Protein AF-A0A7V9D1V4-F1 (afdb_monomer)

Structure (mmCIF, N/CA/C/O backbone):
data_AF-A0A7V9D1V4-F1
#
_entry.id   AF-A0A7V9D1V4-F1
#
loop_
_atom_site.group_PDB
_atom_site.id
_atom_site.type_symbol
_atom_site.label_atom_id
_atom_site.label_alt_id
_atom_site.label_comp_id
_atom_site.label_asym_id
_atom_site.label_entity_id
_atom_site.label_seq_id
_atom_site.pdbx_PDB_ins_code
_atom_site.Cartn_x
_atom_site.Cartn_y
_atom_site.Cartn_z
_atom_site.occupancy
_atom_site.B_iso_or_equiv
_atom_site.auth_seq_id
_atom_site.auth_comp_id
_atom_site.auth_asym_id
_atom_site.auth_atom_id
_atom_site.pdbx_PDB_model_num
ATOM 1 N N . MET A 1 1 ? 1.071 29.187 -7.666 1.00 37.16 1 MET A N 1
ATOM 2 C CA . MET A 1 1 ? 1.779 28.192 -6.833 1.00 37.16 1 MET A CA 1
ATOM 3 C C . MET A 1 1 ? 1.554 26.819 -7.455 1.00 37.16 1 MET A C 1
ATOM 5 O O . MET A 1 1 ? 0.569 26.171 -7.137 1.00 37.16 1 MET A O 1
ATOM 9 N N . SER A 1 2 ? 2.393 26.415 -8.415 1.00 41.50 2 SER A N 1
ATOM 10 C CA . SER A 1 2 ? 2.295 25.084 -9.033 1.00 41.50 2 SER A CA 1
ATOM 11 C C . SER A 1 2 ? 2.956 24.068 -8.118 1.00 41.50 2 SER A C 1
ATOM 13 O O . SER A 1 2 ? 4.183 23.956 -8.091 1.00 41.50 2 SER A O 1
ATOM 15 N N . THR A 1 3 ? 2.160 23.338 -7.347 1.00 47.03 3 THR A N 1
ATOM 16 C CA . THR A 1 3 ? 2.641 22.153 -6.645 1.00 47.03 3 THR A CA 1
ATOM 17 C C . THR A 1 3 ? 2.976 21.104 -7.698 1.00 47.03 3 THR A C 1
ATOM 19 O O . THR A 1 3 ? 2.111 20.441 -8.259 1.00 47.03 3 THR A O 1
ATOM 22 N N . ARG A 1 4 ? 4.271 20.987 -8.012 1.00 46.72 4 ARG A N 1
ATOM 23 C CA . ARG A 1 4 ? 4.834 19.834 -8.716 1.00 46.72 4 ARG A CA 1
ATOM 24 C C . ARG A 1 4 ? 4.321 18.595 -7.986 1.00 46.72 4 ARG A C 1
ATOM 26 O O . ARG A 1 4 ? 4.725 18.364 -6.847 1.00 46.72 4 ARG A O 1
ATOM 33 N N . SER A 1 5 ? 3.418 17.843 -8.610 1.00 45.66 5 SER A N 1
ATOM 34 C CA . SER A 1 5 ? 2.959 16.549 -8.120 1.00 45.66 5 SER A CA 1
ATOM 35 C C . SER A 1 5 ? 4.187 15.660 -7.971 1.00 45.66 5 SER A C 1
ATOM 37 O O . SER A 1 5 ? 4.715 15.119 -8.943 1.00 45.66 5 SER A O 1
ATOM 39 N N . LYS A 1 6 ? 4.719 15.601 -6.749 1.00 53.09 6 LYS A N 1
ATOM 40 C CA . LYS A 1 6 ? 5.781 14.687 -6.358 1.00 53.09 6 LYS A CA 1
ATOM 41 C C . LYS A 1 6 ? 5.219 13.302 -6.668 1.00 53.09 6 LYS A C 1
ATOM 43 O O . LYS A 1 6 ? 4.209 12.912 -6.092 1.00 53.09 6 LYS A O 1
ATOM 48 N N . GLY A 1 7 ? 5.793 12.628 -7.665 1.00 54.41 7 GLY A N 1
ATOM 49 C CA . GLY A 1 7 ? 5.328 11.303 -8.068 1.00 54.41 7 GLY A CA 1
ATOM 50 C C . GLY A 1 7 ? 5.279 10.342 -6.870 1.00 54.41 7 GLY A C 1
ATOM 51 O O . GLY A 1 7 ? 5.902 10.625 -5.843 1.00 54.41 7 GLY A O 1
ATOM 52 N N . PRO A 1 8 ? 4.617 9.182 -7.009 1.00 54.69 8 PRO A N 1
ATOM 53 C CA . PRO A 1 8 ? 4.297 8.233 -5.925 1.00 54.69 8 PRO A CA 1
ATOM 54 C C . PRO A 1 8 ? 5.486 7.785 -5.047 1.00 54.69 8 PRO A C 1
ATOM 56 O O . PRO A 1 8 ? 5.309 7.210 -3.982 1.00 54.69 8 PRO A O 1
ATOM 59 N N . ARG A 1 9 ? 6.717 8.073 -5.480 1.00 58.22 9 ARG A N 1
ATOM 60 C CA . ARG A 1 9 ? 7.988 7.703 -4.848 1.00 58.22 9 ARG A CA 1
ATOM 61 C C . ARG A 1 9 ? 8.579 8.758 -3.904 1.00 58.22 9 ARG A C 1
ATOM 63 O O . ARG A 1 9 ? 9.609 8.499 -3.295 1.00 58.22 9 ARG A O 1
ATOM 70 N N . GLY A 1 10 ? 8.001 9.956 -3.823 1.00 59.22 10 GLY A N 1
ATOM 71 C CA . GLY A 1 10 ? 8.611 11.081 -3.106 1.00 59.22 10 GLY A CA 1
ATOM 72 C C . GLY A 1 10 ? 7.990 11.438 -1.758 1.00 59.22 10 GLY A C 1
ATOM 73 O O . GLY A 1 10 ? 8.271 12.535 -1.274 1.00 59.22 10 GLY A O 1
ATOM 74 N N . PHE A 1 11 ? 7.139 10.578 -1.196 1.00 70.62 11 PHE A N 1
ATOM 75 C CA . PHE A 1 11 ? 6.494 10.806 0.098 1.00 70.62 11 PHE A CA 1
ATOM 76 C C . PHE A 1 11 ? 7.378 10.338 1.253 1.00 70.62 11 PHE A C 1
ATOM 78 O O . PHE A 1 11 ? 7.995 9.276 1.181 1.00 70.62 11 PHE A O 1
ATOM 85 N N . SER A 1 12 ? 7.422 11.141 2.317 1.00 79.19 12 SER A N 1
ATOM 86 C CA . SER A 1 12 ? 8.064 10.769 3.577 1.00 79.19 12 SER A CA 1
ATOM 87 C C . SER A 1 12 ? 7.252 9.690 4.288 1.00 79.19 12 SER A C 1
ATOM 89 O O . SER A 1 12 ? 6.030 9.617 4.140 1.00 79.19 12 SER A O 1
ATOM 91 N N . GLU A 1 13 ? 7.915 8.884 5.113 1.00 80.06 13 GLU A N 1
ATOM 92 C CA . GLU A 1 13 ? 7.272 7.799 5.864 1.00 80.06 13 GLU A CA 1
ATOM 93 C C . GLU A 1 13 ? 6.159 8.297 6.786 1.00 80.06 13 GLU A C 1
ATOM 95 O O . GLU A 1 13 ? 5.135 7.638 6.927 1.00 80.06 13 GLU A O 1
ATOM 100 N N . GLU A 1 14 ? 6.314 9.501 7.338 1.00 82.69 14 GLU A N 1
ATOM 101 C CA . GLU A 1 14 ? 5.280 10.171 8.127 1.00 82.69 14 GLU A CA 1
ATOM 102 C C . GLU A 1 14 ? 4.006 10.428 7.312 1.00 82.69 14 GLU A C 1
ATOM 104 O O . GLU A 1 14 ? 2.902 10.199 7.798 1.00 82.69 14 GLU A O 1
ATOM 109 N N . THR A 1 15 ? 4.136 10.840 6.046 1.00 84.06 15 THR A N 1
ATOM 110 C CA . THR A 1 15 ? 2.982 11.047 5.162 1.00 84.06 15 THR A CA 1
ATOM 111 C C . THR A 1 15 ? 2.304 9.725 4.832 1.00 84.06 15 THR A C 1
ATOM 113 O O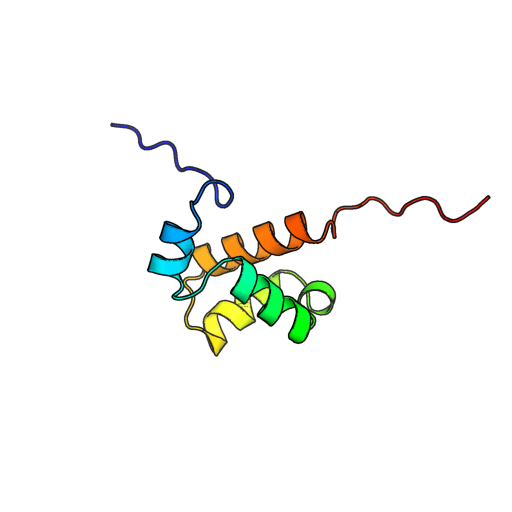 . THR A 1 15 ? 1.078 9.645 4.866 1.00 84.06 15 THR A O 1
ATOM 116 N N . VAL A 1 16 ? 3.088 8.682 4.545 1.00 83.19 16 VAL A N 1
ATOM 117 C CA . VAL A 1 16 ? 2.554 7.342 4.266 1.00 83.19 16 VAL A CA 1
ATOM 118 C C . VAL A 1 16 ? 1.809 6.815 5.488 1.00 83.19 16 VAL A C 1
ATOM 120 O O . VAL A 1 16 ? 0.654 6.416 5.367 1.00 83.19 16 VAL A O 1
ATOM 123 N N . ARG A 1 17 ? 2.411 6.895 6.678 1.00 85.88 17 ARG A N 1
ATOM 124 C CA . ARG A 1 17 ? 1.786 6.468 7.933 1.00 85.88 17 ARG A CA 1
ATOM 125 C C . ARG A 1 17 ? 0.547 7.293 8.264 1.00 85.88 17 ARG A C 1
ATOM 127 O O . ARG A 1 17 ? -0.473 6.728 8.629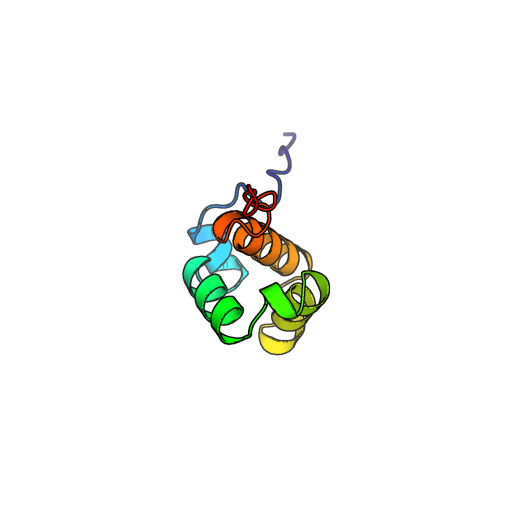 1.00 85.88 17 ARG A O 1
ATOM 134 N N . GLY A 1 18 ? 0.595 8.609 8.079 1.00 84.50 18 GLY A N 1
ATOM 135 C CA . GLY A 1 18 ? -0.545 9.489 8.333 1.00 84.50 18 GLY A CA 1
ATOM 136 C C . GLY A 1 18 ? -1.723 9.271 7.380 1.00 84.50 18 GLY A C 1
ATOM 137 O O . GLY A 1 18 ? -2.853 9.596 7.730 1.00 84.50 18 GLY A O 1
ATOM 138 N N . LYS A 1 19 ? -1.482 8.731 6.178 1.00 84.75 19 LYS A N 1
ATOM 139 C CA . LYS A 1 19 ? -2.528 8.492 5.170 1.00 84.75 19 LYS A CA 1
ATOM 140 C C . LYS A 1 19 ? -3.018 7.053 5.104 1.00 84.75 19 LYS A C 1
ATOM 142 O O . LYS A 1 19 ? -4.191 6.844 4.837 1.00 84.75 19 LYS A O 1
ATOM 147 N N . THR A 1 20 ? -2.135 6.090 5.335 1.00 83.94 20 THR A N 1
ATOM 148 C CA . THR A 1 20 ? -2.436 4.651 5.242 1.00 83.94 20 THR A CA 1
ATOM 149 C C . THR A 1 20 ? -2.532 3.977 6.612 1.00 83.94 20 THR A C 1
ATOM 151 O O . THR A 1 20 ? -2.835 2.796 6.698 1.00 83.94 20 THR A O 1
ATOM 154 N N . GLY A 1 21 ? -2.222 4.695 7.695 1.00 85.94 21 GLY A N 1
ATOM 155 C CA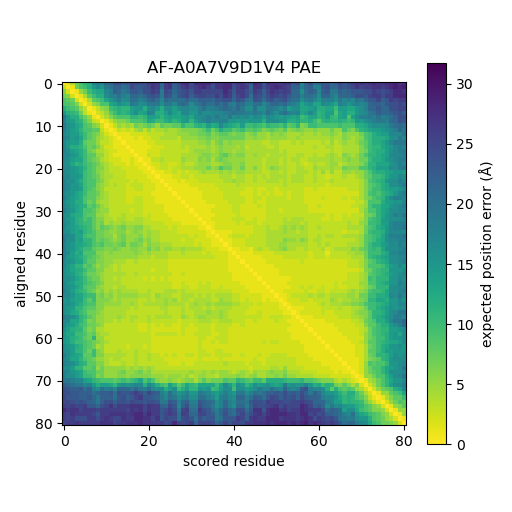 . GLY A 1 21 ? -2.184 4.164 9.059 1.00 85.94 21 GLY A CA 1
ATOM 156 C C . GLY A 1 21 ? -0.930 3.349 9.392 1.00 85.94 21 GLY A C 1
ATOM 157 O O . GLY A 1 21 ? -0.679 3.092 10.566 1.00 85.94 21 GLY A O 1
ATOM 158 N N . LYS A 1 22 ? -0.120 2.969 8.395 1.00 87.88 22 LYS A N 1
ATOM 159 C CA . LYS A 1 22 ? 1.054 2.099 8.564 1.00 87.88 22 LYS A CA 1
ATOM 160 C C . LYS A 1 22 ? 2.294 2.640 7.872 1.00 87.88 22 LYS A C 1
ATOM 162 O O . LYS A 1 22 ? 2.222 3.349 6.868 1.00 87.88 22 LYS A O 1
ATOM 167 N N . SER A 1 23 ? 3.455 2.301 8.424 1.00 87.56 23 SER A N 1
ATOM 168 C CA . SER A 1 23 ? 4.734 2.604 7.777 1.00 87.56 23 SER A CA 1
ATOM 169 C C . SER A 1 23 ? 4.925 1.780 6.507 1.00 87.56 23 SER A C 1
ATOM 171 O O . SER A 1 23 ? 4.373 0.693 6.362 1.00 87.56 23 SER A O 1
ATOM 173 N N . SER A 1 24 ? 5.765 2.270 5.593 1.00 83.75 24 SER A N 1
ATOM 174 C CA . SER A 1 24 ? 6.108 1.500 4.393 1.00 83.75 24 SER A CA 1
ATOM 175 C C . SER A 1 24 ? 6.731 0.142 4.727 1.00 83.75 24 SER A C 1
ATOM 177 O O . SER A 1 24 ? 6.418 -0.829 4.060 1.00 83.75 24 SER A O 1
ATOM 179 N N . GLU A 1 25 ? 7.558 0.051 5.771 1.00 86.88 25 GLU A N 1
ATOM 180 C CA . GLU A 1 25 ? 8.150 -1.221 6.211 1.00 86.88 25 GLU A CA 1
ATOM 181 C C . GLU A 1 25 ? 7.105 -2.231 6.701 1.00 86.88 25 GLU A C 1
ATOM 183 O O . GLU A 1 25 ? 7.177 -3.404 6.345 1.00 86.88 25 GLU A O 1
ATOM 188 N N . GLU A 1 26 ? 6.097 -1.781 7.456 1.00 90.31 26 GLU A N 1
ATOM 189 C CA . GLU A 1 26 ? 4.979 -2.640 7.864 1.00 90.31 26 GLU A CA 1
ATOM 190 C C . GLU A 1 26 ? 4.197 -3.136 6.653 1.00 90.31 26 GLU A C 1
ATOM 192 O O . GLU A 1 26 ? 3.853 -4.314 6.579 1.00 90.31 26 GLU A O 1
ATOM 197 N N . TRP A 1 27 ? 3.949 -2.252 5.682 1.00 91.06 27 TRP A N 1
ATOM 198 C CA . TRP A 1 27 ? 3.332 -2.656 4.427 1.00 91.06 27 TRP A CA 1
ATOM 199 C C . TRP A 1 27 ? 4.163 -3.711 3.720 1.00 91.06 27 TRP A C 1
ATOM 201 O O . TRP A 1 27 ? 3.616 -4.709 3.275 1.00 91.06 27 TRP A O 1
ATOM 211 N N . TYR A 1 28 ? 5.478 -3.537 3.649 1.00 89.06 28 TYR A N 1
ATOM 212 C CA . TYR A 1 28 ? 6.339 -4.515 2.999 1.00 89.06 28 TYR A CA 1
ATOM 213 C C . TYR A 1 28 ? 6.305 -5.863 3.699 1.00 89.06 28 TYR A C 1
ATOM 215 O O . TYR A 1 28 ? 6.210 -6.868 3.011 1.00 89.06 28 TYR A O 1
ATOM 223 N N . ALA A 1 29 ? 6.325 -5.894 5.032 1.00 90.25 29 ALA A N 1
ATOM 224 C CA . ALA A 1 29 ? 6.209 -7.134 5.792 1.00 90.25 29 ALA A CA 1
ATOM 225 C C . ALA A 1 29 ? 4.863 -7.839 5.547 1.00 90.25 29 ALA A C 1
ATOM 227 O O . ALA A 1 29 ? 4.833 -9.054 5.369 1.00 90.25 29 ALA A O 1
ATOM 228 N N . LEU A 1 30 ? 3.760 -7.085 5.479 1.00 90.81 30 LEU A N 1
ATOM 229 C CA . LEU A 1 30 ? 2.433 -7.625 5.158 1.00 90.81 30 LEU A CA 1
ATOM 230 C C . LEU A 1 30 ? 2.369 -8.178 3.732 1.00 90.81 30 LEU A C 1
ATOM 232 O O . LEU A 1 30 ? 1.853 -9.268 3.511 1.00 90.81 30 LEU A O 1
ATOM 236 N N . LEU A 1 31 ? 2.906 -7.429 2.770 1.00 89.50 31 LEU A N 1
ATOM 237 C CA . LEU A 1 31 ? 2.936 -7.820 1.364 1.00 89.50 31 LEU A CA 1
ATOM 238 C C . LEU A 1 31 ? 3.830 -9.041 1.129 1.00 89.50 31 LEU A C 1
ATOM 240 O O . LEU A 1 31 ? 3.481 -9.902 0.331 1.00 89.50 31 LEU A O 1
ATOM 244 N N . ASP A 1 32 ? 4.945 -9.139 1.846 1.00 88.31 32 ASP A N 1
ATOM 245 C CA . ASP A 1 32 ? 5.833 -10.300 1.819 1.00 88.31 32 ASP A CA 1
ATOM 246 C C . ASP A 1 32 ? 5.156 -11.550 2.384 1.00 88.31 32 ASP A C 1
ATOM 248 O O . ASP A 1 32 ? 5.151 -12.592 1.742 1.00 88.31 32 ASP A O 1
ATOM 252 N N . ALA A 1 33 ? 4.499 -11.424 3.541 1.00 90.06 33 ALA A N 1
ATOM 253 C CA . ALA A 1 33 ? 3.765 -12.525 4.163 1.00 90.06 33 ALA A CA 1
ATOM 254 C C . ALA A 1 33 ? 2.563 -13.000 3.326 1.00 90.06 33 ALA A C 1
ATOM 256 O O . ALA A 1 33 ? 2.134 -14.145 3.454 1.00 90.06 33 ALA A O 1
ATOM 257 N N . TRP A 1 34 ? 2.007 -12.121 2.491 1.00 89.00 34 TRP A N 1
ATOM 258 C CA . TRP A 1 34 ? 0.881 -12.416 1.603 1.00 89.00 34 TRP A CA 1
ATOM 259 C C . TRP A 1 34 ? 1.302 -12.913 0.209 1.00 89.00 34 TRP A C 1
ATOM 261 O O . TRP A 1 34 ? 0.452 -13.241 -0.622 1.00 89.00 34 TRP A O 1
ATOM 271 N N . ASP A 1 35 ? 2.604 -12.973 -0.057 1.00 88.56 35 ASP A N 1
ATOM 272 C CA . ASP A 1 35 ? 3.154 -13.310 -1.367 1.00 88.56 35 ASP A CA 1
ATOM 273 C C . ASP A 1 35 ? 2.681 -12.368 -2.497 1.00 88.56 35 ASP A C 1
ATOM 275 O O . ASP A 1 35 ? 2.363 -12.745 -3.627 1.00 88.56 35 ASP A O 1
ATOM 279 N N . ALA A 1 36 ? 2.647 -11.068 -2.185 1.00 88.31 36 ALA A N 1
ATOM 280 C CA . ALA A 1 36 ? 2.413 -9.991 -3.143 1.00 88.31 36 AL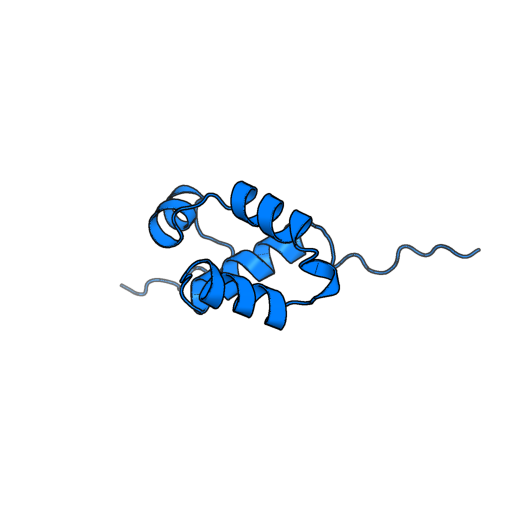A A CA 1
ATOM 281 C C 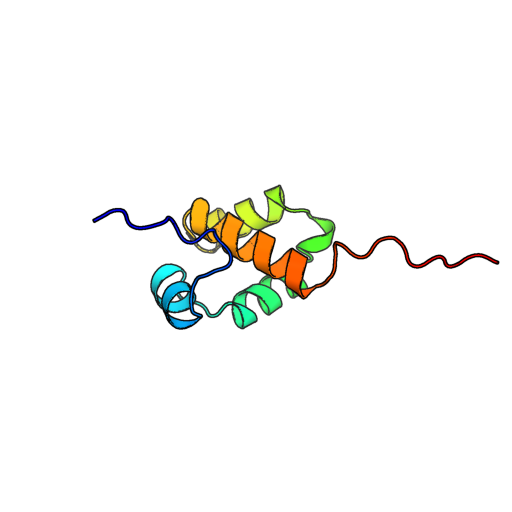. ALA A 1 36 ? 3.207 -10.096 -4.466 1.00 88.31 36 ALA A C 1
ATOM 283 O O . ALA A 1 36 ? 2.615 -9.785 -5.508 1.00 88.31 36 ALA A O 1
ATOM 284 N N . PRO A 1 37 ? 4.505 -10.482 -4.492 1.00 82.38 37 PRO A N 1
ATOM 285 C CA . PRO A 1 37 ? 5.242 -10.620 -5.748 1.00 82.38 37 PRO A CA 1
ATOM 286 C C . PRO A 1 37 ? 4.659 -11.705 -6.656 1.00 82.38 37 PRO A C 1
ATOM 288 O O . PRO A 1 37 ? 4.547 -11.471 -7.858 1.00 82.38 37 PRO A O 1
ATOM 291 N N . GLU A 1 38 ? 4.229 -12.845 -6.109 1.00 85.75 38 GLU A N 1
ATOM 292 C CA . GLU A 1 38 ? 3.607 -13.917 -6.893 1.00 85.75 38 GLU A CA 1
ATOM 293 C C . GLU A 1 38 ? 2.198 -13.556 -7.374 1.00 85.75 38 GLU A C 1
ATOM 295 O O . GLU A 1 38 ? 1.792 -13.927 -8.477 1.00 85.75 38 GLU A O 1
ATOM 300 N N . LYS A 1 39 ? 1.431 -12.807 -6.571 1.00 87.19 39 LYS A N 1
ATOM 301 C CA . LYS A 1 39 ? 0.084 -12.344 -6.955 1.00 87.19 39 LYS A CA 1
ATOM 302 C C . LYS A 1 39 ? 0.122 -11.245 -8.023 1.00 87.19 39 LYS A C 1
ATOM 304 O O . LYS A 1 39 ? -0.818 -11.115 -8.813 1.00 87.19 39 LYS A O 1
ATOM 309 N N . GLY A 1 40 ? 1.184 -10.444 -8.031 1.00 85.00 40 GLY A N 1
ATOM 310 C CA . GLY A 1 40 ? 1.407 -9.349 -8.966 1.00 85.00 40 GLY A CA 1
ATOM 311 C C . GLY A 1 40 ? 0.740 -8.026 -8.574 1.00 85.00 40 GLY A C 1
ATOM 312 O O . GLY A 1 40 ? -0.118 -7.935 -7.693 1.00 85.00 40 GLY A O 1
ATOM 313 N N . HIS A 1 41 ? 1.131 -6.967 -9.285 1.00 86.31 41 HIS A N 1
ATOM 314 C CA . HIS A 1 41 ? 0.797 -5.574 -8.973 1.00 86.31 41 HIS A CA 1
ATOM 315 C C . HIS A 1 41 ? -0.703 -5.313 -8.732 1.00 86.31 41 HIS A C 1
ATOM 317 O O . HIS A 1 41 ? -1.091 -4.697 -7.738 1.00 86.31 41 HIS A O 1
ATOM 323 N N . THR A 1 42 ? -1.576 -5.784 -9.630 1.00 88.88 42 THR A N 1
ATOM 324 C CA . THR A 1 42 ? -3.025 -5.526 -9.550 1.00 88.88 42 THR A CA 1
ATOM 325 C C . THR A 1 42 ? -3.670 -6.190 -8.336 1.00 88.88 42 THR A C 1
ATOM 327 O O . THR A 1 42 ? -4.564 -5.606 -7.721 1.00 88.88 42 THR A O 1
ATOM 330 N N . ALA A 1 43 ? -3.229 -7.401 -7.992 1.00 91.00 43 ALA A N 1
ATOM 331 C CA . ALA A 1 43 ? -3.745 -8.133 -6.846 1.00 91.00 43 ALA A CA 1
ATOM 332 C C . ALA A 1 43 ? -3.300 -7.469 -5.539 1.00 91.00 43 ALA A C 1
ATOM 334 O O . ALA A 1 43 ? -4.129 -7.263 -4.659 1.00 91.00 43 ALA A O 1
ATOM 335 N N . THR A 1 44 ? -2.045 -7.028 -5.464 1.00 91.31 44 THR A N 1
ATOM 336 C CA . THR A 1 44 ? -1.510 -6.278 -4.322 1.00 91.31 44 THR A CA 1
ATOM 337 C C . THR A 1 44 ? -2.249 -4.963 -4.090 1.00 91.31 44 THR A C 1
ATOM 339 O O . THR A 1 44 ? -2.723 -4.703 -2.985 1.00 91.31 44 THR A O 1
ATOM 342 N N . ALA A 1 45 ? -2.467 -4.166 -5.140 1.00 90.94 45 ALA A N 1
ATOM 343 C CA . ALA A 1 45 ? -3.259 -2.943 -5.025 1.00 90.94 45 ALA A CA 1
ATOM 344 C C . ALA A 1 45 ? -4.727 -3.222 -4.643 1.00 90.94 45 ALA A C 1
ATOM 346 O O . ALA A 1 45 ? -5.359 -2.402 -3.978 1.00 90.94 45 ALA A 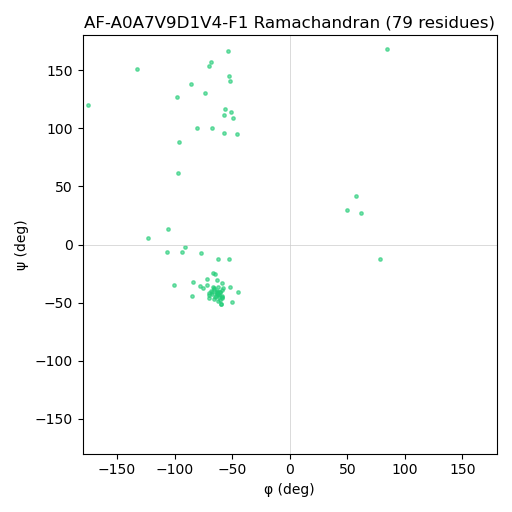O 1
ATOM 347 N N . LYS A 1 46 ? -5.285 -4.374 -5.051 1.00 91.75 46 LYS A N 1
ATOM 348 C CA . LYS A 1 46 ? -6.622 -4.812 -4.629 1.00 91.75 46 LYS A CA 1
ATOM 349 C C . LYS A 1 46 ? -6.657 -5.204 -3.154 1.00 91.75 46 LYS A C 1
ATOM 351 O O . LYS A 1 46 ? -7.566 -4.777 -2.460 1.00 91.75 46 LYS A O 1
ATOM 356 N N . TYR A 1 47 ? -5.685 -5.973 -2.688 1.00 91.75 47 TYR A N 1
ATOM 357 C CA . TYR A 1 47 ? -5.587 -6.384 -1.293 1.00 91.75 47 TYR A CA 1
ATOM 358 C C . TYR A 1 47 ? -5.498 -5.170 -0.361 1.00 91.75 47 TYR A C 1
ATOM 360 O O . TYR A 1 47 ? -6.256 -5.068 0.594 1.00 91.75 47 TYR A O 1
ATOM 368 N N . LEU A 1 48 ? -4.675 -4.176 -0.710 1.00 90.50 48 LEU A N 1
ATOM 369 C CA . LEU A 1 48 ? -4.537 -2.950 0.081 1.00 90.50 48 LEU A CA 1
ATOM 370 C C . LEU A 1 48 ? -5.839 -2.136 0.182 1.00 90.50 48 LEU A C 1
ATOM 372 O O . LEU A 1 48 ? -6.107 -1.563 1.234 1.00 90.50 48 LEU A O 1
ATOM 376 N N . ARG A 1 49 ? -6.664 -2.085 -0.871 1.00 91.69 49 ARG A N 1
ATOM 377 C CA . ARG A 1 49 ? -7.963 -1.390 -0.788 1.00 91.69 49 ARG A CA 1
ATOM 378 C C . ARG A 1 49 ? -9.034 -2.200 -0.060 1.00 91.69 49 ARG A C 1
ATOM 380 O O . ARG A 1 49 ? -9.883 -1.612 0.582 1.00 91.69 49 ARG A O 1
ATOM 387 N N . ASP A 1 50 ? -9.033 -3.520 -0.220 1.00 91.81 50 ASP A N 1
ATOM 388 C CA . ASP A 1 50 ? -10.134 -4.382 0.226 1.00 91.81 50 ASP A CA 1
ATOM 389 C C . ASP A 1 50 ? -9.961 -4.757 1.700 1.00 91.81 50 ASP A C 1
ATOM 391 O O . ASP A 1 50 ? -10.893 -4.638 2.485 1.00 91.81 50 ASP A O 1
ATOM 395 N N . GLU A 1 51 ? -8.736 -5.120 2.086 1.00 90.69 51 GLU A N 1
ATOM 396 C CA . GLU A 1 51 ? -8.394 -5.528 3.452 1.00 90.69 51 GLU A CA 1
ATOM 397 C C . GLU A 1 51 ? -8.095 -4.326 4.358 1.00 90.69 51 GLU A C 1
ATOM 399 O O . GLU A 1 51 ? -8.335 -4.352 5.563 1.00 90.69 51 GLU A O 1
ATOM 404 N N . HIS A 1 52 ? -7.543 -3.253 3.787 1.00 86.69 52 HIS A N 1
ATOM 405 C CA . HIS A 1 52 ? -7.005 -2.144 4.570 1.00 86.69 52 HIS A CA 1
ATOM 406 C C . HIS A 1 52 ? -7.609 -0.774 4.245 1.00 86.69 52 HIS A C 1
ATOM 408 O O . HIS A 1 52 ? -7.130 0.223 4.785 1.00 86.69 52 HIS A O 1
ATOM 414 N N . ASP A 1 53 ? -8.629 -0.714 3.380 1.00 86.88 53 ASP A N 1
ATOM 415 C CA . ASP A 1 53 ? -9.305 0.526 2.955 1.00 86.88 53 ASP A CA 1
ATOM 416 C C . ASP A 1 53 ? -8.322 1.622 2.494 1.00 86.88 53 ASP A C 1
ATOM 418 O O . ASP A 1 53 ? -8.540 2.825 2.635 1.00 86.88 53 ASP A O 1
ATOM 422 N N . VAL A 1 54 ? -7.172 1.208 1.952 1.00 87.94 54 VAL A N 1
ATOM 423 C CA . VAL A 1 54 ? -6.172 2.143 1.448 1.00 87.94 54 VAL A CA 1
ATOM 424 C C . VAL A 1 54 ? -6.683 2.730 0.142 1.00 87.94 54 VAL A C 1
ATOM 426 O O . VAL A 1 54 ? -7.055 2.006 -0.785 1.00 87.94 54 VAL A O 1
ATOM 429 N N . ASP A 1 55 ? -6.638 4.058 0.043 1.00 88.00 55 ASP A N 1
ATOM 430 C CA . ASP A 1 55 ? -7.011 4.763 -1.178 1.00 88.00 55 ASP A CA 1
ATOM 431 C C . ASP A 1 55 ? -6.260 4.206 -2.398 1.00 88.00 55 ASP A C 1
ATOM 433 O O . ASP A 1 55 ? -5.064 3.904 -2.340 1.00 88.00 55 ASP A O 1
ATOM 437 N N . SER A 1 56 ? -6.962 4.111 -3.529 1.00 84.94 56 SER A N 1
ATOM 438 C CA . SER A 1 56 ? -6.459 3.483 -4.757 1.00 84.94 56 SER A CA 1
ATOM 439 C C . SER A 1 56 ? -5.099 4.034 -5.201 1.00 84.94 56 SER A C 1
ATOM 441 O O . SER A 1 56 ? -4.246 3.286 -5.682 1.00 84.94 56 SER A O 1
ATOM 443 N N . TRP A 1 57 ? -4.865 5.334 -5.014 1.00 85.44 57 TRP A N 1
ATOM 444 C CA . TRP A 1 57 ? -3.605 5.973 -5.374 1.00 85.44 57 TRP A CA 1
ATOM 445 C C . TRP A 1 57 ? -2.474 5.657 -4.378 1.00 85.44 57 TRP A C 1
ATOM 447 O O . TRP A 1 57 ? -1.325 5.430 -4.781 1.00 85.44 57 TRP A O 1
ATOM 457 N N . TRP A 1 58 ? -2.784 5.572 -3.080 1.00 87.56 58 TRP A N 1
ATOM 458 C CA . TRP A 1 58 ? -1.827 5.129 -2.059 1.00 87.56 58 TRP A CA 1
ATOM 459 C C . TRP A 1 58 ? -1.482 3.647 -2.213 1.00 87.56 58 TRP A C 1
ATOM 461 O O . TRP A 1 58 ? -0.307 3.293 -2.126 1.00 87.56 58 TRP A O 1
ATOM 471 N N . ALA A 1 59 ? -2.460 2.800 -2.535 1.00 90.00 59 ALA A N 1
ATOM 472 C CA . ALA A 1 59 ? -2.262 1.375 -2.776 1.00 90.00 59 ALA A CA 1
ATOM 473 C C . ALA A 1 59 ? -1.272 1.130 -3.928 1.00 90.00 59 ALA A C 1
ATOM 475 O O . ALA A 1 59 ? -0.313 0.369 -3.781 1.00 90.00 59 ALA A O 1
ATOM 476 N N . GLN A 1 60 ? -1.431 1.840 -5.050 1.00 88.69 60 GLN A N 1
ATOM 477 C CA . GLN A 1 60 ? -0.469 1.800 -6.157 1.00 88.69 60 GLN A CA 1
ATOM 478 C C . GLN A 1 60 ? 0.916 2.301 -5.735 1.00 88.69 60 GLN A C 1
ATOM 480 O O . GLN A 1 60 ? 1.922 1.684 -6.077 1.00 88.69 60 GLN A O 1
ATOM 485 N N . SER A 1 61 ? 0.981 3.395 -4.971 1.00 87.44 61 SER A N 1
ATOM 486 C CA . SER A 1 61 ? 2.250 3.968 -4.505 1.00 87.44 61 SER A CA 1
ATOM 487 C C . SER A 1 61 ? 3.030 2.998 -3.614 1.00 87.44 61 SER A C 1
ATOM 489 O O . SER A 1 61 ? 4.228 2.807 -3.824 1.00 87.44 61 SER A O 1
ATOM 491 N N . VAL A 1 62 ? 2.352 2.352 -2.661 1.00 87.69 62 VAL A N 1
ATOM 492 C CA . VAL A 1 62 ? 2.933 1.333 -1.774 1.00 87.69 62 VAL A CA 1
ATOM 493 C C . VAL A 1 62 ? 3.392 0.117 -2.579 1.00 87.69 62 VAL A C 1
ATOM 495 O O . VAL A 1 62 ? 4.522 -0.327 -2.395 1.00 87.69 62 VAL A O 1
ATOM 498 N N . THR A 1 63 ? 2.572 -0.355 -3.525 1.00 89.38 63 THR A N 1
ATOM 499 C CA . THR A 1 63 ? 2.909 -1.489 -4.404 1.00 89.38 63 THR A CA 1
ATOM 500 C C . THR A 1 63 ? 4.168 -1.202 -5.226 1.00 89.38 63 THR A C 1
ATOM 502 O O . THR A 1 63 ? 5.131 -1.959 -5.164 1.00 89.38 63 THR A O 1
ATOM 505 N N . VAL A 1 64 ? 4.229 -0.056 -5.915 1.00 85.69 64 VAL A N 1
ATOM 5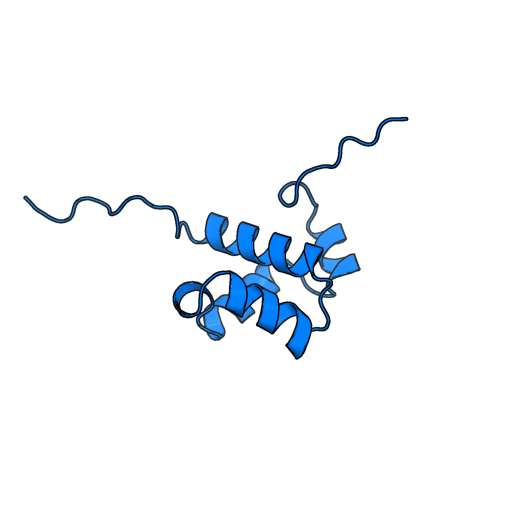06 C CA . VAL A 1 64 ? 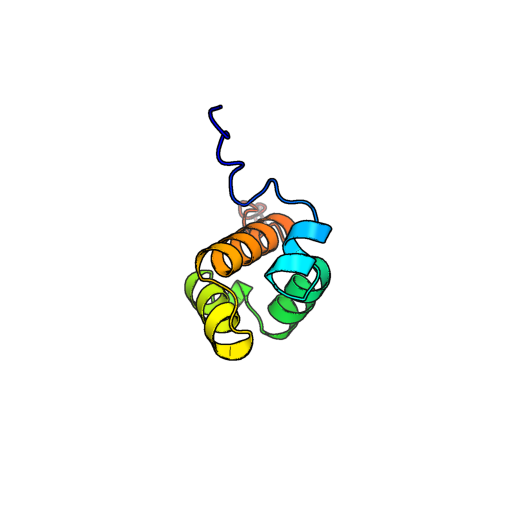5.402 0.335 -6.719 1.00 85.69 64 VAL A CA 1
ATOM 507 C C . VAL A 1 64 ? 6.658 0.461 -5.855 1.00 85.69 64 VAL A C 1
ATOM 509 O O . VAL A 1 64 ? 7.747 0.072 -6.281 1.00 85.69 64 VAL A O 1
ATOM 512 N N . ARG A 1 65 ? 6.538 1.031 -4.649 1.00 84.81 65 ARG A N 1
ATOM 513 C CA . ARG A 1 65 ? 7.676 1.187 -3.733 1.00 84.81 65 ARG A CA 1
ATOM 514 C C . ARG A 1 65 ? 8.166 -0.174 -3.233 1.00 84.81 65 ARG A C 1
ATOM 516 O O . ARG A 1 65 ? 9.373 -0.389 -3.208 1.00 84.81 65 ARG A O 1
ATOM 523 N N . TYR A 1 66 ? 7.246 -1.088 -2.922 1.00 86.94 66 TYR A N 1
ATOM 524 C CA . TYR A 1 66 ? 7.543 -2.469 -2.542 1.00 86.94 66 TYR A CA 1
ATOM 525 C C . TYR A 1 66 ? 8.296 -3.215 -3.652 1.00 86.94 66 TYR A C 1
ATOM 527 O O . TYR A 1 66 ? 9.380 -3.742 -3.405 1.00 86.94 66 TYR A O 1
ATOM 535 N N . GLU A 1 67 ? 7.788 -3.178 -4.889 1.00 84.75 67 GLU A N 1
ATOM 536 C CA . GLU A 1 67 ? 8.417 -3.828 -6.049 1.00 84.75 67 GLU A CA 1
ATOM 537 C C . GLU A 1 67 ? 9.839 -3.304 -6.303 1.00 84.75 67 GLU A C 1
ATOM 539 O O . GLU A 1 67 ? 10.754 -4.068 -6.623 1.00 84.75 67 GLU A O 1
ATOM 544 N N . TYR A 1 68 ? 10.037 -1.995 -6.122 1.00 81.38 68 TYR A N 1
ATOM 545 C CA . TYR A 1 68 ? 11.339 -1.352 -6.273 1.00 81.38 68 TYR A CA 1
ATOM 546 C C . TYR A 1 68 ? 12.311 -1.742 -5.151 1.00 81.38 68 TYR A C 1
ATOM 548 O O . TYR A 1 68 ? 13.470 -2.038 -5.424 1.00 81.38 68 TYR A O 1
ATOM 556 N N . THR A 1 69 ? 11.849 -1.771 -3.896 1.00 80.69 69 THR A N 1
ATOM 557 C CA . THR A 1 69 ? 12.661 -2.176 -2.737 1.00 80.69 69 THR A CA 1
ATOM 558 C C . THR A 1 69 ? 13.065 -3.649 -2.803 1.00 80.69 69 THR A C 1
ATOM 560 O O . THR A 1 69 ? 14.190 -3.979 -2.438 1.00 80.69 69 THR A O 1
ATOM 563 N N . ARG A 1 70 ? 12.187 -4.532 -3.292 1.00 77.94 70 ARG A N 1
ATOM 564 C CA . ARG A 1 70 ? 12.480 -5.964 -3.453 1.00 77.94 70 ARG A CA 1
ATOM 565 C C . ARG A 1 70 ? 13.353 -6.286 -4.662 1.00 77.94 70 ARG A C 1
ATOM 567 O O . ARG A 1 70 ? 13.773 -7.426 -4.803 1.00 77.94 70 ARG A O 1
ATOM 574 N N . GLY A 1 71 ? 13.635 -5.311 -5.527 1.00 71.12 71 GLY A N 1
ATOM 575 C CA . GLY A 1 71 ? 14.428 -5.567 -6.723 1.00 71.12 71 GLY A CA 1
ATOM 576 C C . GLY A 1 71 ? 13.760 -6.573 -7.661 1.00 71.12 71 GLY A C 1
ATOM 577 O O . GLY A 1 71 ? 14.454 -7.216 -8.430 1.00 71.12 71 GLY A O 1
ATOM 578 N N . LEU A 1 72 ? 12.423 -6.691 -7.658 1.00 61.38 72 LEU A N 1
ATOM 579 C CA . LEU A 1 72 ? 11.685 -7.538 -8.618 1.00 61.38 72 LEU A CA 1
ATOM 580 C C . LEU A 1 72 ? 11.879 -7.067 -10.070 1.00 61.38 72 LEU A C 1
ATOM 582 O O . LEU A 1 72 ? 11.578 -7.775 -11.024 1.00 61.38 72 LEU A O 1
ATOM 586 N N . ARG A 1 73 ? 12.436 -5.864 -10.239 1.00 53.50 73 ARG A N 1
ATOM 587 C CA . ARG A 1 73 ? 13.123 -5.426 -11.453 1.00 53.50 73 ARG A CA 1
ATOM 588 C C . ARG A 1 73 ? 14.634 -5.591 -11.314 1.00 53.50 73 ARG A C 1
ATOM 590 O O . ARG A 1 73 ? 15.378 -4.618 -11.392 1.00 53.50 73 ARG A O 1
ATOM 597 N N . GLN A 1 74 ? 15.083 -6.819 -11.128 1.00 44.84 74 GLN A N 1
ATOM 598 C CA . GLN A 1 74 ? 16.417 -7.228 -11.528 1.00 44.84 74 GLN 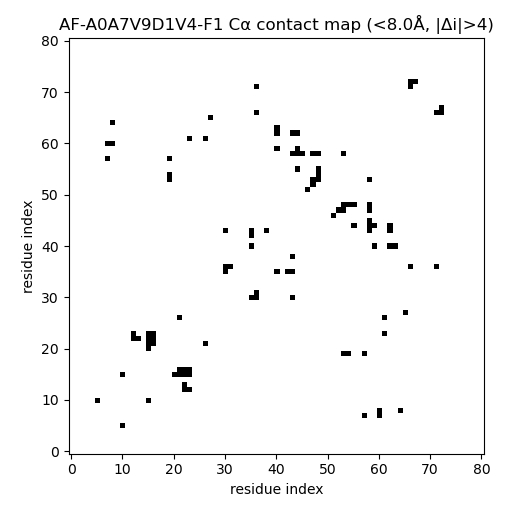A CA 1
ATOM 599 C C . GLN A 1 74 ? 16.241 -7.913 -12.887 1.00 44.84 74 GLN A C 1
ATOM 601 O O . GLN A 1 74 ? 15.367 -8.776 -13.007 1.00 44.84 74 GLN A O 1
ATOM 606 N N . PRO A 1 75 ? 16.978 -7.514 -13.946 1.00 48.09 75 PRO A N 1
ATOM 607 C CA . PRO A 1 75 ? 17.094 -8.393 -15.106 1.00 48.09 75 PRO A CA 1
ATOM 608 C C . PRO A 1 75 ? 17.555 -9.763 -14.589 1.00 48.09 75 PRO A C 1
ATOM 610 O O . PRO A 1 75 ? 18.296 -9.779 -13.599 1.00 48.09 75 PRO A O 1
ATOM 613 N N . PRO A 1 76 ? 17.112 -10.888 -15.184 1.00 47.19 76 PRO A N 1
ATOM 614 C CA . PRO A 1 76 ? 17.610 -12.191 -14.772 1.00 47.19 76 PRO A CA 1
ATOM 615 C C . PRO A 1 76 ? 19.132 -12.103 -14.788 1.00 47.19 76 PRO A C 1
ATOM 617 O O . PRO A 1 76 ? 19.728 -11.845 -15.833 1.00 47.19 76 PRO A O 1
ATOM 620 N N . SER A 1 77 ? 19.750 -12.209 -13.612 1.00 52.75 77 SER A N 1
ATOM 621 C CA . SER A 1 77 ? 21.179 -12.445 -13.529 1.00 52.75 77 SER A CA 1
ATOM 622 C C . SER A 1 77 ? 21.401 -13.711 -14.332 1.00 52.75 77 SER A C 1
ATOM 624 O O . SER A 1 77 ? 20.820 -14.741 -13.984 1.00 52.75 77 SER A O 1
ATOM 626 N N . GLU A 1 78 ? 22.151 -13.592 -15.423 1.00 55.66 78 GLU A N 1
ATOM 627 C CA . GLU A 1 78 ? 22.647 -14.701 -16.223 1.00 55.66 78 GLU A CA 1
ATOM 628 C C . GLU A 1 78 ? 23.226 -15.757 -15.273 1.00 55.66 78 GLU A C 1
ATOM 630 O O . GLU A 1 78 ? 24.342 -15.659 -14.778 1.00 55.66 78 GLU A O 1
ATOM 635 N N . THR A 1 79 ? 22.393 -16.734 -14.935 1.00 63.00 79 THR A N 1
ATOM 636 C CA . THR A 1 79 ? 22.817 -18.073 -14.571 1.00 63.00 79 THR A CA 1
ATOM 637 C C . THR A 1 79 ? 22.681 -18.847 -15.864 1.00 63.00 79 THR A C 1
ATOM 639 O O . THR A 1 79 ? 21.590 -19.329 -16.142 1.00 63.00 79 THR A O 1
ATOM 642 N N . ASP A 1 80 ? 23.734 -18.840 -16.683 1.00 44.78 80 ASP A N 1
ATOM 643 C CA . ASP A 1 80 ? 24.149 -19.978 -17.515 1.00 44.78 80 ASP A CA 1
ATOM 644 C C . ASP A 1 80 ? 25.471 -19.646 -18.239 1.00 44.78 80 ASP A C 1
ATOM 646 O O . ASP A 1 80 ? 25.508 -18.694 -19.019 1.00 44.78 80 ASP A O 1
ATOM 650 N N . GLY A 1 81 ? 26.532 -20.433 -18.002 1.00 45.53 81 GLY A N 1
ATOM 651 C CA . GLY A 1 81 ? 27.718 -20.515 -18.877 1.00 45.53 81 GLY A CA 1
ATOM 652 C C . GLY A 1 81 ? 29.054 -20.092 -18.286 1.00 45.53 81 GLY A C 1
ATOM 653 O O . GLY A 1 81 ? 29.527 -19.000 -18.665 1.00 45.53 81 GLY A O 1
#

pLDDT: mean 77.67, std 16.24, range [37.16, 91.81]

Sequence (81 aa):
MSTRSKGPRGFSEETVRGKTGKSSEEWYALLDAWDAPEKGHTATAKYLRDEHDVDSWWAQSVTVRYEYTRGLRQPPSETDG

Mean predicted aligned error: 8.57 Å

Secondary structure (DSSP, 8-state):
-------TT---HHHHHHHHSS-HHHHHHHHHHTTHHHH-HHHHHHHHHHHH---HHHHHHHHHHHHHHTT----------

Foldseek 3Di:
DDDPPPPLAPDDQVVLCVQQVDGLVVLLVVCVVVVVVVVDQVVQLVCSCPVRVHPSRSSNSSSVVSCVVVCVVDDPPDPDD

Radius of gyration: 14.31 Å; Cα contacts (8 Å, |Δi|>4): 55; chains: 1; bounding box: 38×49×28 Å

Solvent-accessible surface area (backbone atoms only — not comparable to full-atom values): 4925 Å² total; per-residue (Å²): 135,85,77,74,77,70,56,73,84,68,70,54,58,68,56,43,23,75,72,60,76,42,42,66,67,58,50,43,55,53,37,57,77,67,42,30,80,82,62,29,70,72,50,41,29,44,47,36,33,73,79,61,68,27,54,73,69,56,18,45,26,53,45,55,50,43,44,61,75,68,42,76,80,52,76,82,75,86,84,78,136